Protein AF-A0A519QIH3-F1 (afdb_monomer)

Structure (mmCIF, N/CA/C/O backbone):
data_AF-A0A519QIH3-F1
#
_entry.id   AF-A0A519QIH3-F1
#
loop_
_atom_site.group_PDB
_atom_site.id
_atom_site.type_symbol
_atom_site.label_atom_id
_atom_site.label_alt_id
_atom_site.label_comp_id
_atom_site.label_asym_id
_atom_site.label_entity_id
_atom_site.label_seq_id
_atom_site.pdbx_PDB_ins_code
_atom_site.Cartn_x
_atom_site.Cartn_y
_atom_site.Cartn_z
_atom_site.occupancy
_atom_site.B_iso_or_equiv
_atom_site.auth_seq_id
_atom_site.auth_comp_id
_atom_site.auth_asym_id
_atom_site.auth_atom_id
_atom_site.pdbx_PDB_model_num
ATOM 1 N N . MET A 1 1 ? -19.949 6.563 -6.723 1.00 40.97 1 MET A N 1
ATOM 2 C CA . MET A 1 1 ? -19.000 6.404 -5.603 1.00 40.97 1 MET A CA 1
ATOM 3 C C . MET A 1 1 ? -18.216 5.142 -5.875 1.00 40.97 1 MET A C 1
ATOM 5 O O . MET A 1 1 ? -18.821 4.081 -5.877 1.00 40.97 1 MET A O 1
ATOM 9 N N . THR A 1 2 ? -16.938 5.261 -6.221 1.00 54.22 2 THR A N 1
ATOM 10 C CA . THR A 1 2 ? -16.047 4.099 -6.328 1.00 54.22 2 THR A CA 1
ATOM 11 C C . THR A 1 2 ? -15.829 3.570 -4.914 1.00 54.22 2 THR A C 1
ATOM 13 O O . THR A 1 2 ? -15.576 4.370 -4.012 1.00 54.22 2 THR A O 1
ATOM 16 N N . GLU A 1 3 ? -16.004 2.268 -4.691 1.00 67.50 3 GLU A N 1
ATOM 17 C CA . GLU A 1 3 ? -15.618 1.655 -3.417 1.00 67.50 3 GLU A CA 1
ATOM 18 C C . GLU A 1 3 ? -14.133 1.949 -3.153 1.00 67.50 3 GLU A C 1
ATOM 20 O O . GLU A 1 3 ? -13.323 1.899 -4.082 1.00 67.50 3 GLU A O 1
ATOM 25 N N . ARG A 1 4 ? -13.784 2.307 -1.907 1.00 74.62 4 ARG A N 1
ATOM 26 C CA . ARG A 1 4 ? -12.377 2.489 -1.518 1.00 74.62 4 ARG A CA 1
ATOM 27 C C . ARG A 1 4 ? -11.622 1.182 -1.714 1.00 74.62 4 ARG A C 1
ATOM 29 O O . ARG A 1 4 ? -12.201 0.101 -1.581 1.00 74.62 4 ARG A O 1
ATOM 36 N N . PHE A 1 5 ? -10.329 1.280 -1.992 1.00 80.12 5 PHE A N 1
ATOM 37 C CA . PHE A 1 5 ? -9.495 0.094 -2.111 1.00 80.12 5 PHE A CA 1
ATOM 38 C C . PHE A 1 5 ? -9.414 -0.633 -0.757 1.00 80.12 5 PHE A C 1
ATOM 40 O O . PHE A 1 5 ? -8.920 -0.085 0.225 1.00 80.12 5 PHE A O 1
ATOM 47 N N . ASP A 1 6 ? -9.903 -1.876 -0.701 1.00 80.56 6 ASP A N 1
ATOM 48 C CA . ASP A 1 6 ? -9.724 -2.762 0.452 1.00 80.56 6 ASP A CA 1
ATOM 49 C C . ASP A 1 6 ? -9.152 -4.126 0.029 1.00 80.56 6 ASP A C 1
ATOM 51 O O . ASP A 1 6 ? -9.905 -5.003 -0.424 1.00 80.56 6 ASP A O 1
ATOM 55 N N . PRO A 1 7 ? -7.826 -4.333 0.179 1.00 80.12 7 PRO A N 1
ATOM 56 C CA . PRO A 1 7 ? -7.168 -5.583 -0.175 1.00 80.12 7 PRO A CA 1
ATOM 57 C C . PRO A 1 7 ? -7.574 -6.755 0.731 1.00 80.12 7 PRO A C 1
ATOM 59 O O . PRO A 1 7 ? -7.328 -7.900 0.354 1.00 80.12 7 PRO A O 1
ATOM 62 N N . PHE A 1 8 ? -8.218 -6.501 1.879 1.00 81.31 8 PHE A N 1
ATOM 63 C CA . PHE A 1 8 ? -8.615 -7.526 2.854 1.00 81.31 8 PHE A CA 1
ATOM 64 C C . PHE A 1 8 ? -10.132 -7.744 2.939 1.00 81.31 8 PHE A C 1
ATOM 66 O O . PHE A 1 8 ? -10.601 -8.493 3.793 1.00 81.31 8 PHE A O 1
ATOM 73 N N . SER A 1 9 ? -10.903 -7.163 2.015 1.00 84.69 9 SER A N 1
ATOM 74 C CA . SER A 1 9 ? -12.369 -7.306 1.939 1.00 84.69 9 SER A CA 1
ATOM 75 C C . SER A 1 9 ? -12.861 -8.757 1.813 1.00 84.69 9 SER A C 1
ATOM 77 O O . SER A 1 9 ? -14.038 -9.046 2.027 1.00 84.69 9 SER A O 1
ATOM 79 N N . THR A 1 10 ? -11.979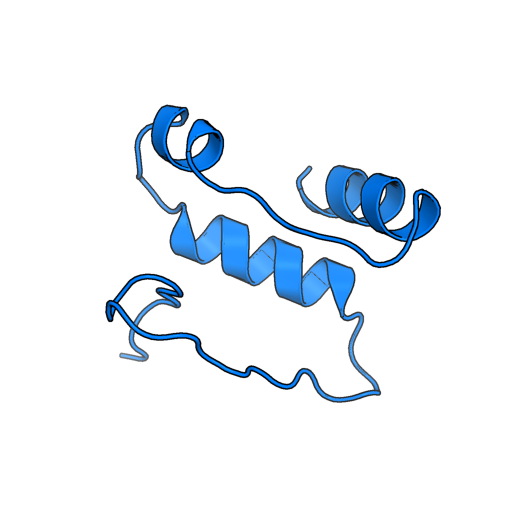 -9.694 1.457 1.00 84.75 10 THR A N 1
ATOM 80 C CA . THR A 1 10 ? -12.274 -11.128 1.374 1.00 84.75 10 THR A CA 1
ATOM 81 C C . THR A 1 10 ? -11.102 -11.971 1.849 1.00 84.75 10 THR A C 1
ATOM 83 O O . THR A 1 10 ? -9.961 -11.665 1.518 1.00 84.75 10 THR A O 1
ATOM 86 N N . ASP A 1 11 ? -11.394 -13.109 2.476 1.00 85.75 11 ASP A N 1
ATOM 87 C CA . ASP A 1 11 ? -10.408 -14.063 3.011 1.00 85.75 11 ASP A CA 1
ATOM 88 C C . ASP A 1 11 ? -9.790 -14.988 1.937 1.00 85.75 11 ASP A C 1
ATOM 90 O O . ASP A 1 11 ? -9.715 -16.210 2.070 1.00 85.75 11 ASP A O 1
ATOM 94 N N . ARG A 1 12 ? -9.437 -14.429 0.775 1.00 86.69 12 ARG A N 1
ATOM 95 C CA . ARG A 1 12 ? -8.809 -15.170 -0.330 1.00 86.69 12 ARG A CA 1
ATOM 96 C C . ARG A 1 12 ? -7.752 -14.311 -1.019 1.00 86.69 12 ARG A C 1
ATOM 98 O O . ARG A 1 12 ? -7.970 -13.108 -1.159 1.00 86.69 12 ARG A O 1
ATOM 105 N N . PRO A 1 13 ? -6.659 -14.910 -1.531 1.00 85.38 13 PRO A N 1
ATOM 106 C CA . PRO A 1 13 ? -5.655 -14.178 -2.295 1.00 85.38 13 PRO A CA 1
ATOM 107 C C . PRO A 1 13 ? -6.261 -13.451 -3.502 1.00 85.38 13 PRO A C 1
ATOM 109 O O . PRO A 1 13 ? -7.082 -14.010 -4.235 1.00 85.38 13 PRO A O 1
ATOM 112 N N . ARG A 1 14 ? -5.816 -12.214 -3.729 1.00 85.25 14 ARG A N 1
ATOM 113 C CA . ARG A 1 14 ? -6.214 -11.365 -4.858 1.00 85.25 14 ARG A CA 1
ATOM 114 C C . ARG A 1 14 ? -5.000 -11.067 -5.729 1.00 85.25 14 ARG A C 1
ATOM 116 O O . ARG A 1 14 ? -3.902 -10.862 -5.220 1.00 85.25 14 ARG A O 1
ATOM 123 N N . TRP A 1 15 ? -5.223 -11.006 -7.036 1.00 86.50 15 TRP A N 1
ATOM 124 C CA . TRP A 1 15 ? -4.229 -10.546 -7.999 1.00 86.50 15 TRP A CA 1
ATOM 125 C C . TRP A 1 15 ? -4.652 -9.180 -8.525 1.00 86.50 15 TRP A C 1
ATOM 127 O O . TRP A 1 15 ? -5.758 -9.034 -9.044 1.00 86.50 15 TRP A O 1
ATOM 137 N N . TYR A 1 16 ? -3.765 -8.199 -8.390 1.00 83.69 16 TYR A N 1
ATOM 138 C CA . TYR A 1 16 ? -3.939 -6.854 -8.926 1.00 83.69 16 TYR A CA 1
ATOM 139 C C . TYR A 1 16 ? -2.876 -6.601 -9.991 1.00 83.69 16 TYR A C 1
ATOM 141 O O . TYR A 1 16 ? -1.741 -7.064 -9.868 1.00 83.69 16 TYR A O 1
ATOM 149 N N . ALA A 1 17 ? -3.247 -5.863 -11.033 1.00 84.62 17 ALA A N 1
ATOM 150 C CA . ALA A 1 17 ? -2.332 -5.424 -12.074 1.00 84.62 17 ALA A CA 1
ATOM 151 C C . ALA A 1 17 ? -2.287 -3.897 -12.080 1.00 84.62 17 ALA A C 1
ATOM 153 O O . ALA A 1 17 ? -3.326 -3.241 -12.060 1.00 84.62 17 ALA A O 1
ATOM 154 N N . VAL A 1 18 ? -1.077 -3.350 -12.125 1.00 83.00 18 VAL A N 1
ATOM 155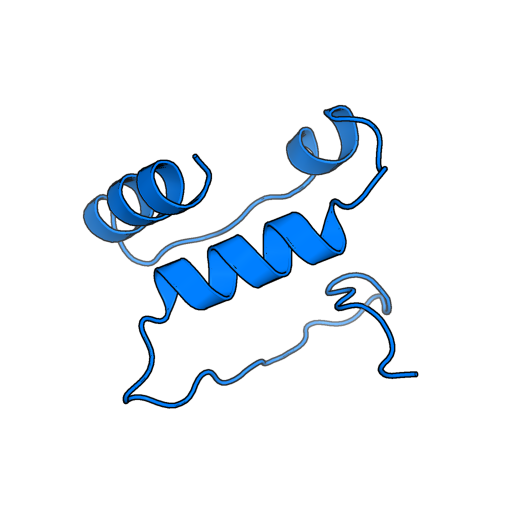 C CA . VAL A 1 18 ? -0.835 -1.934 -12.400 1.00 83.00 18 VAL A CA 1
ATOM 156 C C . VAL A 1 18 ? -0.336 -1.838 -13.833 1.00 83.00 18 VAL A C 1
ATOM 158 O O . VAL A 1 18 ? 0.456 -2.671 -14.280 1.00 83.00 18 VAL A O 1
ATOM 161 N N . GLU A 1 19 ? -0.818 -0.845 -14.571 1.00 87.94 19 GLU A N 1
ATOM 162 C CA . GLU A 1 19 ? -0.402 -0.630 -15.952 1.00 87.94 19 GLU A CA 1
ATOM 163 C C . GLU A 1 19 ? 1.101 -0.329 -16.020 1.00 87.94 19 GLU A C 1
ATOM 165 O O . GLU A 1 19 ? 1.624 0.466 -15.245 1.00 87.94 19 GLU A O 1
ATOM 170 N N . ALA A 1 20 ? 1.806 -0.938 -16.976 1.00 85.94 20 ALA A N 1
ATOM 171 C CA . ALA A 1 20 ? 3.271 -0.907 -17.033 1.00 85.94 20 ALA A CA 1
ATOM 172 C C . ALA A 1 20 ? 3.884 0.500 -17.188 1.00 85.94 20 ALA A C 1
ATOM 174 O O . ALA A 1 20 ? 5.067 0.686 -16.919 1.00 85.94 20 ALA A O 1
ATOM 175 N N . HIS A 1 21 ? 3.099 1.477 -17.647 1.00 89.56 21 HIS A N 1
ATOM 176 C CA . HIS A 1 21 ? 3.541 2.860 -17.817 1.00 89.56 21 HIS A CA 1
ATOM 177 C C . HIS A 1 21 ? 3.420 3.694 -16.536 1.00 89.56 21 HIS A C 1
ATOM 179 O O . HIS A 1 21 ? 3.898 4.828 -16.506 1.00 89.56 21 HIS A O 1
ATOM 185 N N . ARG A 1 22 ? 2.769 3.161 -15.498 1.00 90.19 22 ARG A N 1
ATOM 186 C CA . ARG A 1 22 ? 2.586 3.855 -14.231 1.00 90.19 22 ARG A CA 1
ATOM 187 C C . ARG A 1 22 ? 3.679 3.481 -13.227 1.00 90.19 22 ARG A C 1
ATOM 189 O O . ARG A 1 22 ? 4.186 2.354 -13.246 1.00 90.19 22 ARG A O 1
ATOM 196 N N . PRO A 1 23 ? 4.057 4.407 -12.332 1.00 90.12 23 PRO A N 1
ATOM 197 C CA . PRO A 1 23 ? 5.017 4.125 -11.277 1.00 90.12 23 PRO A CA 1
ATOM 198 C C . PRO A 1 23 ? 4.410 3.165 -10.239 1.00 90.12 23 PRO A C 1
ATOM 200 O O . PRO A 1 23 ? 3.794 3.581 -9.264 1.00 90.12 23 PRO A O 1
ATOM 203 N N . PHE A 1 24 ? 4.630 1.857 -10.428 1.00 89.19 24 PHE A N 1
ATOM 204 C CA . PHE A 1 24 ? 4.057 0.785 -9.596 1.00 89.19 24 PHE A CA 1
ATOM 205 C C . PHE A 1 24 ? 4.144 1.037 -8.083 1.00 89.19 24 PHE A C 1
ATOM 207 O O . PHE A 1 24 ? 3.175 0.811 -7.366 1.00 89.19 24 PHE A O 1
ATOM 214 N N . LEU A 1 25 ? 5.306 1.474 -7.583 1.00 91.44 25 LEU A N 1
ATOM 215 C CA . LEU A 1 25 ? 5.508 1.666 -6.143 1.00 91.44 25 LEU A CA 1
ATOM 216 C C . LEU A 1 25 ? 4.749 2.879 -5.598 1.00 91.44 25 LEU A C 1
ATOM 218 O O . LEU A 1 25 ? 4.293 2.822 -4.462 1.00 91.44 25 LEU A O 1
ATOM 222 N N . GLU A 1 26 ? 4.600 3.937 -6.394 1.00 92.00 26 GLU A N 1
ATOM 223 C CA . GLU A 1 26 ? 3.825 5.124 -6.015 1.00 92.00 26 GLU A CA 1
ATOM 224 C C . GLU A 1 26 ? 2.331 4.793 -5.998 1.00 92.00 26 GLU A C 1
ATOM 226 O O . GLU A 1 26 ? 1.637 5.122 -5.041 1.00 92.00 26 GLU A O 1
ATOM 231 N N . ASP A 1 27 ? 1.854 4.044 -6.994 1.00 91.25 27 ASP A N 1
ATOM 232 C CA . ASP A 1 27 ? 0.464 3.584 -7.041 1.00 91.25 27 ASP A CA 1
ATOM 233 C C . ASP A 1 27 ? 0.128 2.630 -5.893 1.00 91.25 27 ASP A C 1
ATOM 235 O O . ASP A 1 27 ? -0.941 2.729 -5.289 1.00 91.25 27 ASP A O 1
ATOM 239 N N . LEU A 1 28 ? 1.048 1.717 -5.566 1.00 89.81 28 LEU A N 1
ATOM 240 C CA . LEU A 1 28 ? 0.899 0.836 -4.414 1.00 89.81 28 LEU A CA 1
ATOM 241 C C . LEU A 1 28 ? 0.855 1.645 -3.111 1.00 89.81 28 LEU A C 1
ATOM 243 O O . LEU A 1 28 ? 0.011 1.365 -2.264 1.00 89.81 28 LEU A O 1
ATOM 247 N N . ALA A 1 29 ? 1.733 2.640 -2.948 1.00 90.25 29 ALA A N 1
ATOM 248 C CA . ALA A 1 29 ? 1.759 3.485 -1.755 1.00 90.25 29 ALA A CA 1
ATO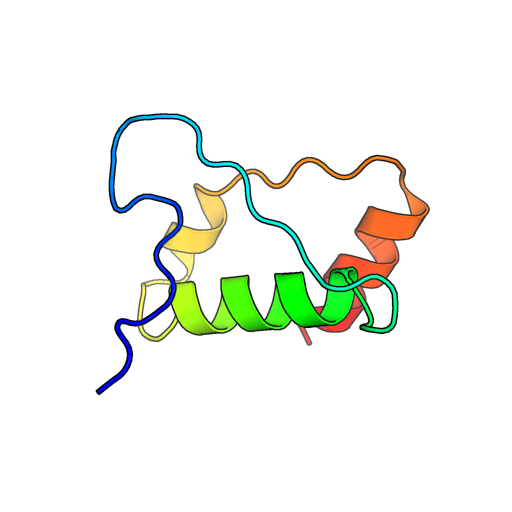M 249 C C . ALA A 1 29 ? 0.458 4.286 -1.618 1.00 90.25 29 ALA A C 1
ATOM 251 O O . ALA A 1 29 ? -0.160 4.260 -0.556 1.00 90.25 29 ALA A O 1
ATOM 252 N N . ALA A 1 30 ? -0.014 4.899 -2.706 1.00 89.56 30 ALA A N 1
ATOM 253 C CA . ALA A 1 30 ? -1.284 5.615 -2.740 1.00 89.56 30 ALA A CA 1
ATOM 254 C C . 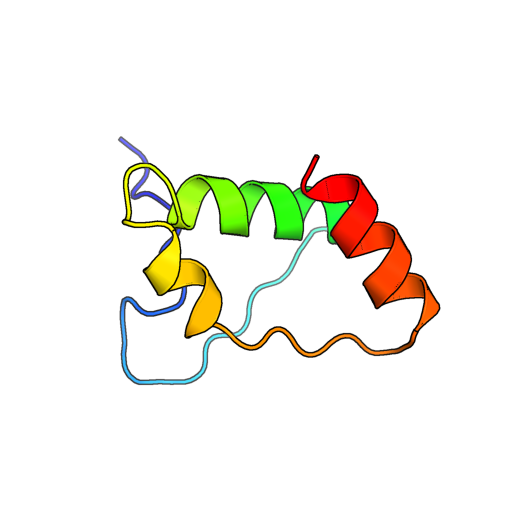ALA A 1 30 ? -2.467 4.705 -2.373 1.00 89.56 30 ALA A C 1
ATOM 256 O O . ALA A 1 30 ? -3.311 5.095 -1.570 1.00 89.56 30 ALA A O 1
ATOM 257 N N . GLY A 1 31 ? -2.505 3.475 -2.899 1.00 88.12 31 GLY A N 1
ATOM 258 C CA . GLY A 1 31 ? -3.538 2.496 -2.553 1.00 88.12 31 GLY A CA 1
ATOM 259 C C . GLY A 1 31 ? -3.492 2.074 -1.083 1.00 88.12 31 GLY A C 1
ATOM 260 O O . GLY A 1 31 ? -4.531 1.986 -0.434 1.00 88.12 31 GLY A O 1
ATOM 261 N N . VAL A 1 32 ? -2.298 1.856 -0.525 1.00 87.75 32 VAL A N 1
ATOM 262 C CA . VAL A 1 32 ? -2.133 1.523 0.901 1.00 87.75 32 VAL A CA 1
ATOM 263 C C . VAL A 1 32 ? -2.571 2.684 1.797 1.00 87.75 32 VAL A C 1
A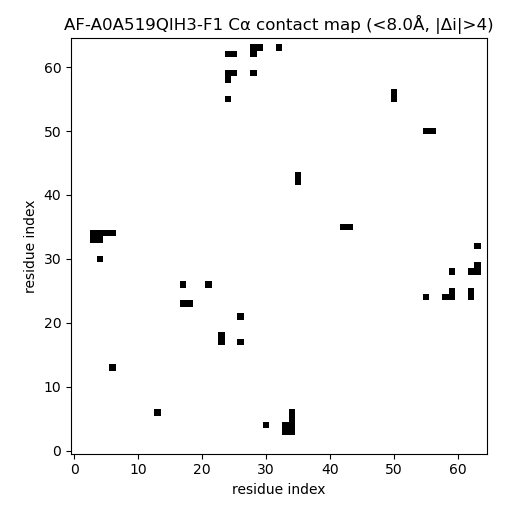TOM 265 O O . VAL A 1 32 ? -3.233 2.442 2.803 1.00 87.75 32 VAL A O 1
ATOM 268 N N . LEU A 1 33 ? -2.254 3.927 1.429 1.00 86.38 33 LEU A N 1
ATOM 269 C CA . LEU A 1 33 ? -2.673 5.120 2.171 1.00 86.38 33 LEU A CA 1
ATOM 270 C C . LEU A 1 33 ? -4.190 5.353 2.083 1.00 86.38 33 LEU A C 1
ATOM 272 O O . L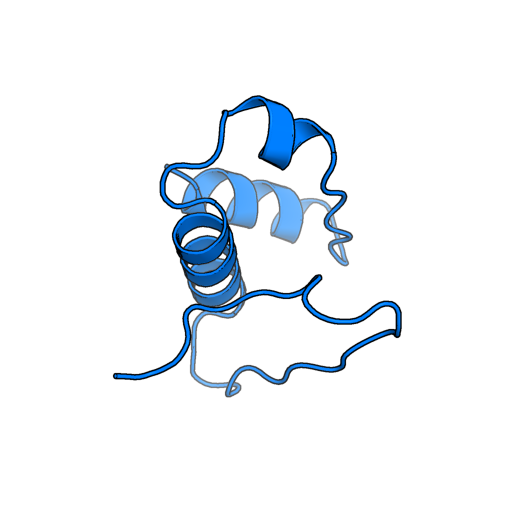EU A 1 33 ? -4.810 5.641 3.104 1.00 86.38 33 LEU A O 1
ATOM 276 N N . ASP A 1 34 ? -4.802 5.167 0.908 1.00 87.88 34 ASP A N 1
ATOM 277 C CA . ASP A 1 34 ? -6.265 5.223 0.733 1.00 87.88 34 ASP A CA 1
ATOM 278 C C . ASP A 1 34 ? -6.977 4.142 1.563 1.00 87.88 34 ASP A C 1
ATOM 280 O O . ASP A 1 34 ? -7.979 4.408 2.233 1.00 87.88 34 ASP A O 1
ATOM 284 N N . TRP A 1 35 ? -6.420 2.927 1.582 1.00 85.38 35 TRP A N 1
ATOM 285 C CA . TRP A 1 35 ? -6.921 1.830 2.409 1.00 85.38 35 TRP A CA 1
ATOM 286 C C . TRP A 1 35 ? -6.778 2.103 3.906 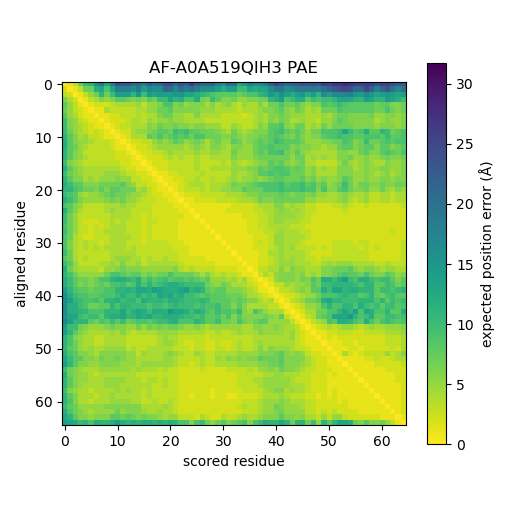1.00 85.38 35 TRP A C 1
ATOM 288 O O . TRP A 1 35 ? -7.671 1.733 4.683 1.00 85.38 35 TRP A O 1
ATOM 298 N N . LEU A 1 36 ? -5.656 2.698 4.322 1.00 83.81 36 LEU A N 1
ATOM 299 C CA . LEU A 1 36 ? -5.439 3.092 5.707 1.00 83.81 36 LEU A CA 1
ATOM 300 C C . LEU A 1 36 ? -6.485 4.139 6.097 1.00 83.81 36 LEU A C 1
ATOM 302 O O . LEU A 1 36 ? -7.189 3.935 7.081 1.00 83.81 36 LEU A O 1
ATOM 306 N N . GLY A 1 37 ? -6.671 5.185 5.287 1.00 83.19 37 GLY A N 1
ATOM 307 C CA . GLY A 1 37 ? -7.674 6.223 5.525 1.00 83.19 37 GLY A CA 1
ATOM 308 C C . GLY A 1 37 ? -7.621 6.744 6.966 1.00 83.19 37 GLY A C 1
ATOM 309 O O . GLY A 1 37 ? -6.572 7.172 7.433 1.00 83.19 37 GLY A O 1
ATOM 310 N N . ASP A 1 38 ? -8.745 6.638 7.682 1.00 80.00 38 ASP A N 1
ATOM 311 C CA . ASP A 1 38 ? -8.882 7.041 9.092 1.00 80.00 38 ASP A CA 1
ATOM 312 C C . ASP A 1 38 ? -8.626 5.894 10.092 1.00 80.00 38 ASP A C 1
ATOM 314 O O . ASP A 1 38 ? -8.971 6.001 11.273 1.00 80.00 38 ASP A O 1
ATOM 318 N N . LYS A 1 39 ? -8.100 4.748 9.636 1.00 78.88 39 LYS A N 1
ATOM 319 C CA . LYS A 1 39 ? -7.820 3.613 10.521 1.00 78.88 39 LYS A CA 1
ATOM 320 C C . LYS A 1 39 ? -6.758 3.991 11.554 1.00 78.88 39 LYS A C 1
ATOM 322 O O . LYS A 1 39 ? -5.860 4.782 11.260 1.00 78.88 39 LYS A O 1
ATOM 327 N N . PRO A 1 40 ? -6.827 3.388 12.753 1.00 75.94 40 PRO A N 1
ATOM 328 C CA . PRO A 1 40 ? -5.787 3.559 13.753 1.00 75.94 40 PRO A CA 1
ATOM 329 C C . PRO A 1 40 ? -4.414 3.160 13.168 1.00 75.94 40 PRO A C 1
ATOM 331 O O . PRO A 1 40 ? -4.353 2.183 12.414 1.00 75.94 40 PRO A O 1
ATOM 334 N N . PRO A 1 41 ? -3.317 3.881 13.480 1.00 71.62 41 PRO A N 1
ATOM 335 C CA . PRO A 1 41 ? -1.974 3.591 12.958 1.00 71.62 41 PRO A CA 1
ATOM 336 C C . PRO A 1 41 ? -1.525 2.138 13.166 1.00 71.62 41 PRO A C 1
ATOM 338 O O . PRO A 1 41 ? -0.770 1.581 12.366 1.00 71.62 41 PRO A O 1
ATOM 341 N N . GLU A 1 42 ? -2.026 1.503 14.223 1.00 74.38 42 GLU A N 1
ATOM 342 C CA . GLU A 1 42 ? -1.808 0.099 14.556 1.00 74.38 42 GLU A CA 1
ATOM 343 C C . GLU A 1 42 ? -2.257 -0.840 13.422 1.00 74.38 42 GLU A C 1
ATOM 345 O O . GLU A 1 42 ? -1.607 -1.852 13.186 1.00 74.38 42 GLU A O 1
ATOM 350 N N . ALA A 1 43 ? -3.275 -0.471 12.634 1.00 71.06 43 ALA A N 1
ATOM 351 C CA . ALA A 1 43 ? -3.750 -1.270 11.501 1.00 71.06 43 ALA A CA 1
ATOM 352 C C . ALA A 1 43 ? -2.699 -1.440 10.389 1.00 71.06 43 ALA A C 1
ATOM 354 O O . ALA A 1 43 ? -2.717 -2.440 9.672 1.00 71.06 43 ALA A O 1
ATOM 355 N N . LEU A 1 44 ? -1.767 -0.489 10.238 1.00 66.56 44 LEU A N 1
ATOM 356 C CA . LEU A 1 44 ? -0.640 -0.642 9.313 1.00 66.56 44 LEU A CA 1
ATOM 357 C C . LEU A 1 44 ? 0.413 -1.609 9.872 1.00 66.56 44 LEU A C 1
ATOM 359 O O . LEU A 1 44 ? 1.094 -2.283 9.104 1.00 66.56 44 LEU A O 1
ATOM 363 N N . SER A 1 45 ? 0.531 -1.698 11.201 1.00 73.25 45 SER A N 1
ATOM 364 C CA . SER A 1 45 ? 1.489 -2.593 11.867 1.00 73.25 45 SER A CA 1
ATOM 365 C C . SER A 1 45 ? 1.150 -4.071 11.654 1.00 73.25 45 SER A C 1
ATOM 367 O O . SER A 1 45 ? 2.051 -4.907 11.668 1.00 73.25 45 SER A O 1
ATOM 369 N N . ASP A 1 46 ? -0.120 -4.380 11.387 1.00 75.69 46 ASP A N 1
ATOM 370 C CA . ASP A 1 46 ? -0.591 -5.736 11.083 1.00 75.69 46 ASP A CA 1
ATOM 371 C C . ASP A 1 46 ? -0.403 -6.131 9.604 1.00 75.69 46 ASP A C 1
ATOM 373 O O . ASP A 1 46 ? -0.545 -7.304 9.245 1.00 75.69 46 ASP A O 1
ATOM 377 N N . ALA A 1 47 ? -0.069 -5.182 8.723 1.00 80.75 47 ALA A N 1
ATOM 378 C CA . ALA A 1 47 ? 0.074 -5.432 7.292 1.00 80.75 47 ALA A CA 1
ATOM 379 C C . ALA A 1 47 ? 1.530 -5.743 6.903 1.00 80.75 47 ALA A C 1
ATOM 381 O O . ALA A 1 47 ? 2.447 -4.955 7.134 1.00 80.75 47 ALA A O 1
ATOM 382 N N . VAL A 1 48 ? 1.748 -6.874 6.222 1.00 85.00 48 VAL A N 1
ATOM 383 C CA . VAL A 1 48 ? 3.061 -7.256 5.674 1.00 85.00 48 VAL A CA 1
ATOM 384 C C . VAL A 1 48 ? 3.054 -7.127 4.153 1.00 85.00 48 VAL A C 1
ATOM 386 O O . VAL A 1 48 ? 2.339 -7.850 3.462 1.00 85.00 48 VAL A O 1
ATOM 389 N N . ILE A 1 49 ? 3.898 -6.239 3.620 1.00 87.31 49 ILE A N 1
ATOM 390 C CA . ILE A 1 49 ? 4.088 -6.054 2.175 1.00 87.31 49 ILE A CA 1
ATOM 391 C C . ILE A 1 49 ? 5.413 -6.693 1.756 1.00 87.31 49 ILE A C 1
ATOM 393 O O . ILE A 1 49 ? 6.492 -6.273 2.178 1.00 87.31 49 ILE A O 1
ATOM 397 N N . LEU A 1 50 ? 5.336 -7.706 0.893 1.00 90.50 50 LEU A N 1
ATOM 398 C CA . LEU A 1 50 ? 6.510 -8.370 0.331 1.00 90.50 50 LEU A CA 1
ATOM 399 C C . LEU A 1 50 ? 6.931 -7.681 -0.967 1.00 90.50 50 LEU A C 1
ATOM 401 O O . LEU A 1 50 ? 6.163 -7.596 -1.922 1.00 90.50 50 LEU A O 1
ATOM 405 N N . LEU A 1 51 ? 8.177 -7.213 -1.007 1.00 92.06 51 LEU A N 1
ATOM 406 C CA . LEU A 1 51 ? 8.759 -6.543 -2.16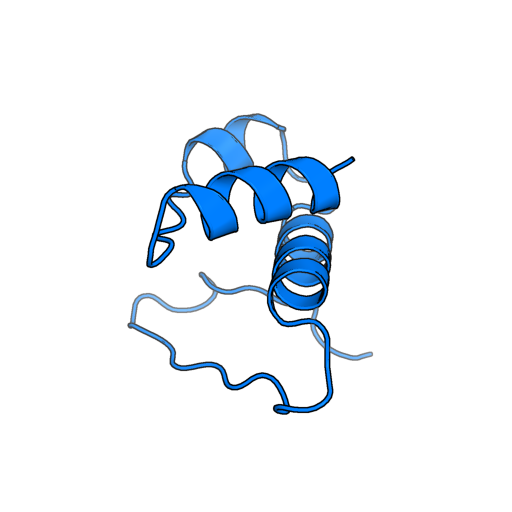6 1.00 92.06 51 LEU A CA 1
ATOM 407 C C . LEU A 1 51 ? 9.921 -7.371 -2.727 1.00 92.06 51 LEU A C 1
ATOM 409 O O . LEU A 1 51 ? 10.661 -7.991 -1.961 1.00 92.06 51 LEU A O 1
ATOM 413 N N . PRO A 1 52 ? 10.128 -7.371 -4.056 1.00 90.31 52 PRO A N 1
ATOM 414 C CA . PRO A 1 52 ? 11.047 -8.303 -4.712 1.00 90.31 52 PRO A CA 1
ATOM 415 C C . PRO A 1 52 ? 12.518 -8.071 -4.346 1.00 90.31 52 PRO A C 1
ATOM 417 O O . PRO A 1 52 ? 13.344 -8.966 -4.506 1.00 90.31 52 PRO A O 1
ATOM 420 N N . ASN A 1 53 ? 12.882 -6.866 -3.894 1.00 93.88 53 ASN A N 1
ATOM 421 C CA . ASN A 1 53 ? 14.247 -6.546 -3.491 1.00 93.88 53 ASN A CA 1
ATOM 422 C C . ASN A 1 53 ? 14.315 -5.340 -2.536 1.00 93.88 53 ASN A C 1
ATOM 424 O O . ASN A 1 53 ? 13.367 -4.568 -2.380 1.00 93.88 53 ASN A O 1
ATOM 428 N N . ARG A 1 54 ? 15.499 -5.140 -1.938 1.00 94.12 54 ARG A N 1
ATOM 429 C CA . ARG A 1 54 ? 15.780 -4.036 -1.001 1.00 94.12 54 ARG A CA 1
ATOM 430 C C 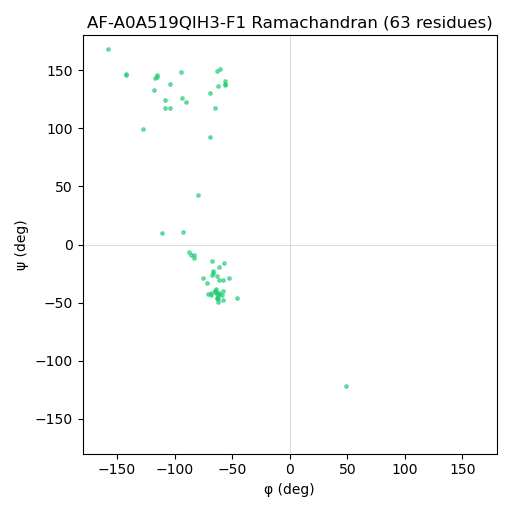. ARG A 1 54 ? 15.616 -2.643 -1.620 1.00 94.12 54 ARG A C 1
ATOM 432 O O . ARG A 1 54 ? 15.289 -1.703 -0.902 1.00 94.12 54 ARG A O 1
ATOM 439 N N . ARG A 1 55 ? 15.858 -2.487 -2.927 1.00 93.81 55 ARG A N 1
ATOM 440 C CA . ARG A 1 55 ? 15.698 -1.198 -3.621 1.00 93.81 55 ARG A CA 1
ATOM 441 C C . ARG A 1 55 ? 14.223 -0.806 -3.691 1.00 93.81 55 ARG A C 1
ATOM 443 O O . ARG A 1 55 ? 13.907 0.342 -3.404 1.00 93.81 55 ARG A O 1
ATOM 450 N N . ALA A 1 56 ? 13.347 -1.759 -4.009 1.00 92.88 56 ALA A N 1
ATOM 451 C CA . ALA A 1 56 ? 11.904 -1.555 -4.014 1.00 92.88 56 ALA A CA 1
ATOM 452 C C . ALA A 1 56 ? 11.389 -1.186 -2.619 1.00 92.88 56 ALA A C 1
ATOM 454 O O . ALA A 1 56 ? 10.633 -0.234 -2.502 1.00 92.88 56 ALA A O 1
ATOM 455 N N . ALA A 1 57 ? 11.873 -1.854 -1.565 1.00 92.75 57 ALA A N 1
ATOM 456 C CA . ALA A 1 57 ? 11.523 -1.502 -0.186 1.00 92.75 57 ALA A CA 1
ATOM 457 C C . ALA A 1 57 ? 11.877 -0.052 0.164 1.00 92.75 57 ALA A C 1
ATOM 459 O O . ALA A 1 57 ? 11.030 0.678 0.661 1.00 92.75 57 ALA A O 1
ATOM 460 N N . ARG A 1 58 ? 13.094 0.397 -0.167 1.00 92.88 58 ARG A N 1
ATOM 461 C CA . ARG A 1 58 ? 13.505 1.790 0.076 1.00 92.88 58 ARG A CA 1
ATOM 462 C C . ARG A 1 58 ? 12.650 2.793 -0.693 1.00 92.88 58 ARG A C 1
ATOM 464 O O . ARG A 1 58 ? 12.202 3.769 -0.108 1.00 92.88 58 ARG A O 1
ATOM 471 N N . ALA A 1 59 ? 12.430 2.543 -1.982 1.00 93.44 59 ALA A N 1
ATOM 472 C CA . ALA A 1 59 ? 11.616 3.417 -2.820 1.00 93.44 59 ALA A CA 1
ATOM 473 C C . ALA A 1 59 ? 10.154 3.465 -2.348 1.00 93.44 59 ALA A C 1
ATOM 475 O O . ALA A 1 59 ? 9.563 4.536 -2.332 1.00 93.44 59 ALA A O 1
ATOM 476 N N . PHE A 1 60 ? 9.603 2.335 -1.897 1.00 91.88 60 PHE A N 1
ATOM 477 C CA . PHE A 1 60 ? 8.268 2.274 -1.310 1.00 91.88 60 PHE A CA 1
ATOM 478 C C . PHE A 1 60 ? 8.174 3.089 -0.018 1.00 91.88 60 PHE A C 1
ATOM 480 O O . PHE A 1 60 ? 7.266 3.895 0.120 1.00 91.88 60 PHE A O 1
ATOM 487 N N . THR A 1 61 ? 9.143 2.957 0.897 1.00 89.56 61 THR A N 1
ATOM 488 C CA . THR A 1 61 ? 9.186 3.782 2.115 1.00 89.56 61 THR A CA 1
ATOM 489 C C . THR A 1 61 ? 9.236 5.276 1.796 1.00 89.56 61 THR A C 1
ATOM 491 O O . THR A 1 61 ? 8.560 6.048 2.462 1.00 89.56 61 THR A O 1
ATOM 494 N N . SER A 1 62 ? 9.989 5.687 0.771 1.00 90.94 62 SER A N 1
ATOM 495 C CA . SER A 1 62 ? 10.013 7.087 0.324 1.00 90.94 62 SER A CA 1
ATOM 496 C C . SER A 1 62 ? 8.694 7.563 -0.291 1.00 90.94 62 SER A C 1
ATOM 498 O O . SER A 1 62 ? 8.425 8.754 -0.254 1.00 90.94 62 SER A O 1
ATOM 500 N N . ALA A 1 63 ? 7.883 6.662 -0.850 1.00 90.38 63 ALA A N 1
ATOM 501 C CA . ALA A 1 63 ? 6.580 6.988 -1.430 1.00 90.38 63 ALA A CA 1
ATOM 502 C C . ALA A 1 63 ? 5.445 7.069 -0.385 1.00 90.38 63 ALA A C 1
ATOM 504 O O . ALA A 1 63 ? 4.342 7.481 -0.726 1.00 90.38 63 ALA A O 1
ATOM 505 N N . LEU A 1 64 ? 5.695 6.660 0.867 1.00 83.38 64 LEU A N 1
ATOM 506 C CA . LEU A 1 64 ? 4.729 6.734 1.975 1.00 83.38 64 LEU A CA 1
ATOM 507 C C . LEU A 1 64 ? 4.744 8.080 2.728 1.00 83.38 64 LEU A C 1
ATOM 509 O O . LEU A 1 64 ? 3.919 8.273 3.619 1.00 83.38 64 LEU A O 1
ATOM 513 N N . THR A 1 65 ? 5.690 8.969 2.412 1.00 74.00 65 THR A N 1
ATOM 514 C CA . THR A 1 65 ? 5.869 10.313 3.001 1.00 74.00 65 THR A CA 1
ATOM 515 C C . THR A 1 65 ? 5.459 11.401 2.033 1.00 74.00 65 THR A C 1
ATOM 517 O O . THR A 1 65 ? 4.828 12.375 2.496 1.00 74.00 65 THR A O 1
#

Secondary structure (DSSP, 8-state):
-PPPP-TTSSSS-------TTS-HHHHHHHHHHHHHTTS-THHHHT-----SSHHHHHHHHHHT-

Mean predicted aligned error: 5.4 Å

Solvent-accessible surface area (backbone atoms only — not comparable to full-atom values): 4403 Å² total; per-residue (Å²): 134,82,80,76,61,59,92,74,82,50,103,60,95,80,90,86,84,74,63,89,92,51,64,61,52,49,54,50,30,52,46,52,50,59,47,44,62,90,56,61,75,66,64,58,75,75,58,85,84,91,61,98,43,73,67,54,48,53,55,32,59,64,48,72,112

Radius of gyration: 12.47 Å; Cα contacts (8 Å, |Δi|>4): 27; chains: 1; bounding box: 35×26×32 Å

Sequence (65 aa):
MTERFDPFSTDRPRWYAVEAHRPFLEDLAAGVLDWLGDKPPEALSDAVILLPNRRAARAFTSALT

Foldseek 3Di:
DPPQQDCPPDPDHDDDDDPPVDPVLLVVLVSVCSNCPVPDPVVVVPDDDDDPDPVSVVVNVVSND

pLDDT: mean 83.95, std 9.39, range [40.97, 94.12]